Protein AF-A0A3A5VIS3-F1 (afdb_monomer_lite)

pLDDT: mean 93.19, std 6.48, range [50.0, 98.56]

Structure (mmCIF, N/CA/C/O backbone):
data_AF-A0A3A5VIS3-F1
#
_entry.id   AF-A0A3A5VIS3-F1
#
loop_
_atom_site.group_PDB
_atom_site.id
_atom_site.type_symbol
_atom_site.label_atom_id
_atom_site.label_alt_id
_atom_site.label_comp_id
_atom_site.label_asym_id
_atom_site.label_entity_id
_atom_site.label_seq_id
_atom_site.pdbx_PDB_ins_code
_atom_site.Cartn_x
_atom_site.Cartn_y
_atom_site.Cartn_z
_atom_site.occupancy
_atom_site.B_iso_or_equiv
_atom_site.auth_seq_id
_atom_site.auth_comp_id
_atom_site.auth_asym_id
_atom_site.auth_atom_id
_atom_site.pdbx_PDB_model_num
ATOM 1 N N . MET A 1 1 ? 2.466 10.489 -0.796 1.00 50.00 1 MET A N 1
ATOM 2 C CA . MET A 1 1 ? 3.709 11.039 -1.367 1.00 50.00 1 MET A CA 1
ATOM 3 C C . MET A 1 1 ? 3.305 11.904 -2.546 1.00 50.00 1 MET A C 1
ATOM 5 O O . MET A 1 1 ? 2.446 11.462 -3.302 1.00 50.00 1 MET A O 1
ATOM 9 N N . PHE A 1 2 ? 3.742 13.160 -2.630 1.00 53.09 2 PHE A N 1
ATOM 10 C CA . PHE A 1 2 ? 3.294 14.018 -3.732 1.00 53.09 2 PHE A CA 1
ATOM 11 C C . PHE A 1 2 ? 3.895 13.485 -5.039 1.00 53.09 2 PHE A C 1
ATOM 13 O O . PHE A 1 2 ? 5.036 13.040 -5.042 1.00 53.09 2 PHE A O 1
ATOM 20 N N . ALA A 1 3 ? 3.147 13.533 -6.146 1.00 63.81 3 ALA A N 1
ATOM 21 C CA . ALA A 1 3 ? 3.618 13.063 -7.457 1.00 63.81 3 ALA A CA 1
ATOM 22 C C . ALA A 1 3 ? 4.959 13.699 -7.890 1.00 63.81 3 ALA A C 1
ATOM 24 O O . ALA A 1 3 ? 5.705 13.096 -8.651 1.00 63.81 3 ALA A O 1
ATOM 25 N N . ILE A 1 4 ? 5.277 14.881 -7.347 1.00 69.44 4 ILE A N 1
ATOM 26 C CA . ILE A 1 4 ? 6.537 15.610 -7.548 1.00 69.44 4 ILE A CA 1
ATOM 27 C C . ILE A 1 4 ? 7.742 14.834 -6.993 1.00 69.44 4 ILE A C 1
ATOM 29 O O . ILE A 1 4 ? 8.782 14.793 -7.642 1.00 69.44 4 ILE A O 1
ATOM 33 N N . ASP A 1 5 ? 7.608 14.193 -5.827 1.00 85.75 5 ASP A N 1
ATOM 34 C CA . ASP A 1 5 ? 8.709 13.432 -5.222 1.00 85.75 5 ASP A CA 1
ATOM 35 C C . ASP A 1 5 ? 9.008 12.177 -6.060 1.00 85.75 5 ASP A C 1
ATOM 37 O O . ASP A 1 5 ? 10.162 11.872 -6.341 1.00 85.75 5 ASP A O 1
ATOM 41 N N . ALA A 1 6 ? 7.958 11.499 -6.541 1.00 88.88 6 ALA A N 1
ATOM 42 C CA . ALA A 1 6 ? 8.089 10.324 -7.403 1.00 88.88 6 ALA A CA 1
ATOM 43 C C . ALA A 1 6 ? 8.665 10.664 -8.790 1.00 88.88 6 ALA A C 1
ATOM 45 O O . ALA A 1 6 ? 9.453 9.895 -9.335 1.00 88.88 6 ALA A O 1
ATOM 46 N N . GLU A 1 7 ? 8.294 11.816 -9.359 1.00 92.62 7 GLU A N 1
ATOM 47 C CA . GLU A 1 7 ? 8.865 12.309 -10.617 1.00 92.62 7 GLU A CA 1
ATOM 48 C C . GLU A 1 7 ? 10.360 12.606 -10.467 1.00 92.62 7 GLU A C 1
ATOM 50 O O . GLU A 1 7 ? 11.157 12.141 -11.278 1.00 92.62 7 GLU A O 1
ATOM 55 N N . ALA A 1 8 ? 10.750 13.333 -9.416 1.00 93.81 8 ALA A N 1
ATOM 56 C CA . ALA A 1 8 ? 12.151 13.645 -9.152 1.00 93.81 8 ALA A CA 1
ATOM 57 C C . ALA A 1 8 ? 12.981 12.368 -8.957 1.00 93.81 8 ALA A C 1
ATOM 59 O O . ALA A 1 8 ? 14.024 12.206 -9.583 1.00 93.81 8 ALA A O 1
ATOM 60 N N . GLU A 1 9 ? 12.473 11.418 -8.168 1.00 93.69 9 GLU A N 1
ATOM 61 C CA . GLU A 1 9 ? 13.105 10.114 -7.972 1.00 93.69 9 GLU A CA 1
ATOM 62 C C . GLU A 1 9 ? 13.285 9.336 -9.283 1.00 93.69 9 GLU A C 1
ATOM 64 O O . GLU A 1 9 ? 14.312 8.673 -9.466 1.00 93.69 9 GLU A O 1
ATOM 69 N N . LEU A 1 10 ? 12.303 9.383 -10.186 1.00 94.31 10 LEU A N 1
ATOM 70 C CA . LEU A 1 10 ? 12.394 8.750 -11.500 1.00 94.31 10 LEU A CA 1
ATOM 71 C C . LEU A 1 10 ? 13.447 9.437 -12.379 1.00 94.31 10 LEU A C 1
ATOM 73 O O . LEU A 1 10 ? 14.268 8.747 -12.980 1.00 94.31 10 LEU A O 1
ATOM 77 N N . LEU A 1 11 ? 13.452 10.770 -12.430 1.00 94.06 11 LEU A N 1
ATOM 78 C CA . LEU A 1 11 ? 14.420 11.545 -13.211 1.00 94.06 11 LEU A CA 1
ATOM 79 C C . LEU A 1 11 ? 15.856 11.320 -12.723 1.00 94.06 11 LEU A C 1
ATOM 81 O O . LEU A 1 11 ? 16.736 11.057 -13.540 1.00 94.06 11 LEU A O 1
ATOM 85 N N . ASP A 1 12 ? 16.076 11.311 -11.407 1.00 95.38 12 ASP A N 1
ATOM 86 C CA . ASP A 1 12 ? 17.381 11.006 -10.813 1.00 95.38 12 ASP A CA 1
ATOM 87 C C . ASP A 1 12 ? 17.869 9.604 -11.216 1.00 95.38 12 ASP A C 1
ATOM 89 O O . ASP A 1 12 ? 19.049 9.397 -11.514 1.00 95.38 12 ASP A O 1
ATOM 93 N N . TRP A 1 13 ? 16.960 8.622 -11.257 1.00 95.25 13 TRP A N 1
ATOM 94 C CA . TRP A 1 13 ? 17.292 7.278 -11.726 1.00 95.25 13 TRP A CA 1
ATOM 95 C C . TRP A 1 13 ? 17.636 7.267 -13.221 1.00 95.25 13 TRP A C 1
ATOM 97 O O . TRP A 1 13 ? 18.603 6.609 -13.604 1.00 95.25 13 TRP A O 1
ATOM 107 N N . MET A 1 14 ? 16.895 8.003 -14.055 1.00 93.69 14 MET A N 1
ATOM 108 C CA . MET A 1 14 ? 17.154 8.101 -15.498 1.00 93.69 14 MET A CA 1
ATOM 109 C C . MET A 1 14 ? 18.511 8.753 -15.795 1.00 93.69 14 MET A C 1
ATOM 111 O O . MET A 1 14 ? 19.250 8.256 -16.643 1.00 93.69 14 MET A O 1
ATOM 115 N N . ASP A 1 15 ? 18.875 9.809 -15.066 1.00 94.12 15 ASP A N 1
ATOM 116 C CA . ASP A 1 15 ? 20.175 10.476 -15.200 1.00 94.12 15 ASP A CA 1
ATOM 117 C C . ASP A 1 15 ? 21.338 9.553 -14.798 1.00 94.12 15 ASP A C 1
ATOM 119 O O . ASP A 1 15 ? 22.404 9.568 -15.421 1.00 94.12 15 ASP A O 1
ATOM 123 N N . ALA A 1 16 ? 21.133 8.710 -13.781 1.00 94.56 16 ALA A N 1
ATOM 124 C CA . ALA A 1 16 ? 22.114 7.714 -13.349 1.00 94.56 16 ALA A CA 1
ATOM 125 C C . ALA A 1 16 ? 22.204 6.492 -14.285 1.00 94.56 16 ALA A C 1
ATOM 127 O O . ALA A 1 16 ? 23.225 5.801 -14.283 1.00 94.56 16 ALA A O 1
ATOM 128 N N . ASN A 1 17 ? 21.163 6.228 -15.082 1.00 92.62 17 ASN A N 1
ATOM 129 C CA . ASN A 1 17 ? 21.041 5.070 -15.972 1.00 92.62 17 ASN A CA 1
ATOM 130 C C . ASN A 1 17 ? 20.748 5.520 -17.415 1.00 92.62 17 ASN A C 1
ATOM 132 O O . ASN A 1 17 ? 19.667 5.242 -17.947 1.00 92.62 17 ASN A O 1
ATOM 136 N N . PRO A 1 18 ? 21.695 6.218 -18.070 1.00 89.62 18 PRO A N 1
ATOM 137 C CA . PRO A 1 18 ? 21.473 6.757 -19.401 1.00 89.62 18 PRO A CA 1
ATOM 138 C C . PRO A 1 18 ? 21.204 5.633 -20.405 1.00 89.62 18 PRO A C 1
ATOM 140 O O . PRO A 1 18 ? 21.942 4.652 -20.489 1.00 89.62 18 PRO A O 1
ATOM 143 N N . SER A 1 19 ? 20.162 5.819 -21.204 1.00 89.69 19 SER A N 1
ATOM 144 C CA . SER A 1 19 ? 19.765 4.924 -22.290 1.00 89.69 19 SER A CA 1
ATOM 145 C C . SER A 1 19 ? 19.569 5.719 -23.580 1.00 89.69 19 SER A C 1
ATOM 147 O O . SER A 1 19 ? 19.522 6.953 -23.575 1.00 89.69 19 SER A O 1
ATOM 149 N N . ASP A 1 20 ? 19.508 5.022 -24.713 1.00 88.81 20 ASP A N 1
ATOM 150 C CA . ASP A 1 20 ? 19.221 5.658 -25.995 1.00 88.81 20 ASP A CA 1
ATOM 151 C C . ASP A 1 20 ? 17.781 6.208 -25.989 1.00 88.81 20 ASP A C 1
ATOM 153 O O . ASP A 1 20 ? 16.817 5.469 -25.832 1.00 88.81 20 ASP A O 1
ATOM 157 N N . ALA A 1 21 ? 17.606 7.515 -26.186 1.00 85.56 21 ALA A N 1
ATOM 158 C CA . ALA A 1 21 ? 16.279 8.136 -26.192 1.00 85.56 21 ALA A CA 1
ATOM 159 C C . ALA A 1 21 ? 15.377 7.666 -27.356 1.00 85.56 21 ALA A C 1
ATOM 161 O O . ALA A 1 21 ? 14.199 8.019 -27.402 1.00 85.56 21 ALA A O 1
ATOM 162 N N . SER A 1 22 ? 15.924 6.919 -28.321 1.00 90.88 22 SER A N 1
ATOM 163 C CA . SER A 1 22 ? 15.177 6.356 -29.446 1.00 90.88 22 SER A CA 1
ATOM 164 C C . SER A 1 22 ? 14.565 4.979 -29.173 1.00 90.88 22 SER A C 1
ATOM 166 O O . SER A 1 22 ? 13.691 4.566 -29.941 1.00 90.88 22 SER A O 1
ATOM 168 N N . ILE A 1 23 ? 14.972 4.284 -28.101 1.00 93.19 23 ILE A N 1
ATOM 169 C CA . ILE A 1 23 ? 14.408 2.973 -27.751 1.00 93.19 23 ILE A CA 1
ATOM 170 C C . ILE A 1 23 ? 13.174 3.109 -26.840 1.00 93.19 23 ILE A C 1
ATOM 172 O O . ILE A 1 23 ? 13.054 4.081 -26.088 1.00 93.19 23 ILE A O 1
ATOM 176 N N . PRO A 1 24 ? 12.223 2.157 -26.885 1.00 94.00 24 PRO A N 1
ATOM 177 C CA . PRO A 1 24 ? 11.087 2.137 -25.970 1.00 94.00 24 PRO A CA 1
ATOM 178 C C . PRO A 1 24 ? 11.519 2.072 -24.498 1.00 94.00 24 PRO A C 1
ATOM 180 O O . PRO A 1 24 ? 12.475 1.382 -24.155 1.00 94.00 24 PRO A O 1
ATOM 183 N N . ALA A 1 25 ? 10.748 2.707 -23.607 1.00 91.81 25 ALA A N 1
ATOM 184 C CA . ALA A 1 25 ? 11.043 2.733 -22.170 1.00 91.81 25 ALA A CA 1
ATOM 185 C C . ALA A 1 25 ? 11.202 1.331 -21.553 1.00 91.81 25 ALA A C 1
ATOM 187 O O . ALA A 1 25 ? 12.075 1.128 -20.716 1.00 91.81 25 ALA A O 1
ATOM 188 N N . LEU A 1 26 ? 10.396 0.354 -21.991 1.00 94.12 26 LEU A N 1
ATOM 189 C CA . LEU A 1 26 ? 10.539 -1.030 -21.536 1.00 94.12 26 LEU A CA 1
ATOM 190 C C . LEU A 1 26 ? 11.905 -1.607 -21.927 1.00 94.12 26 LEU A C 1
ATOM 192 O O . LEU A 1 26 ? 12.584 -2.159 -21.075 1.00 94.12 26 LEU A O 1
ATOM 196 N N . GLU A 1 27 ? 12.342 -1.422 -23.172 1.00 94.88 27 GLU A N 1
ATOM 197 C CA . GLU A 1 27 ? 13.644 -1.910 -23.643 1.00 94.88 27 GLU A CA 1
ATOM 198 C C . GLU A 1 27 ? 14.799 -1.248 -22.874 1.00 94.88 27 GLU A C 1
ATOM 200 O O . GLU A 1 27 ? 15.738 -1.924 -22.453 1.00 94.88 27 GLU A O 1
ATOM 205 N N . ALA A 1 28 ? 14.690 0.057 -22.600 1.00 94.12 28 ALA A N 1
ATOM 206 C CA . ALA A 1 28 ? 15.656 0.773 -21.771 1.00 94.12 28 ALA A CA 1
ATOM 207 C C . ALA A 1 28 ? 15.760 0.166 -20.361 1.00 94.12 28 ALA A C 1
ATOM 209 O O . ALA A 1 28 ? 16.867 -0.105 -19.895 1.00 94.12 28 ALA A O 1
ATOM 210 N N . LEU A 1 29 ? 14.622 -0.121 -19.717 1.00 96.00 29 LEU A N 1
ATOM 211 C CA . LEU A 1 29 ? 14.574 -0.782 -18.409 1.00 96.00 29 LEU A CA 1
ATOM 212 C C . LEU A 1 29 ? 15.180 -2.191 -18.458 1.00 96.00 29 LEU A C 1
ATOM 214 O O . LEU A 1 29 ? 15.981 -2.530 -17.595 1.00 96.00 29 LEU A O 1
ATOM 218 N N . GLN A 1 30 ? 14.858 -2.993 -19.475 1.00 95.25 30 GLN A N 1
ATOM 219 C CA . GLN A 1 30 ? 15.384 -4.357 -19.638 1.00 95.25 30 GLN A CA 1
ATOM 220 C C . GLN A 1 30 ? 16.901 -4.394 -19.854 1.00 95.25 30 GLN A C 1
ATOM 222 O O . GLN A 1 30 ? 17.567 -5.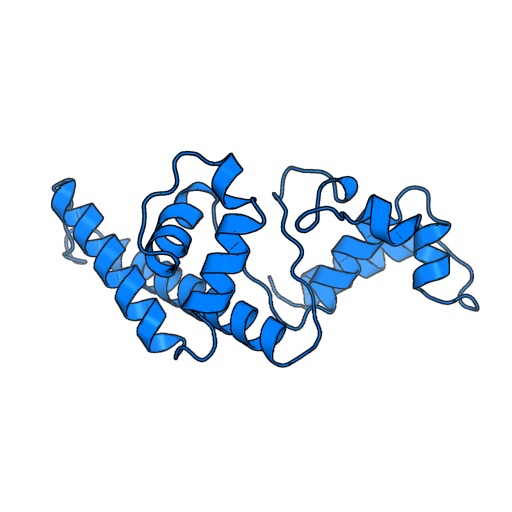343 -19.443 1.00 95.25 30 GLN A O 1
ATOM 227 N N . SER A 1 31 ? 17.447 -3.369 -20.510 1.00 92.31 31 SER A N 1
ATOM 228 C CA . SER A 1 31 ? 18.883 -3.242 -20.773 1.00 92.31 31 SER A CA 1
ATOM 229 C C . SER A 1 31 ? 19.691 -2.672 -19.600 1.00 92.31 31 SER A C 1
ATOM 231 O O . SER A 1 31 ? 20.920 -2.712 -19.637 1.00 92.31 31 SER A O 1
ATOM 233 N N . SER A 1 32 ? 19.021 -2.133 -18.576 1.00 92.88 32 SER A N 1
ATOM 234 C CA . SER A 1 32 ? 19.663 -1.543 -17.400 1.00 92.88 32 SER A CA 1
ATOM 235 C C . SER A 1 32 ? 19.980 -2.606 -16.347 1.00 92.88 32 SER A C 1
ATOM 237 O O . SER A 1 32 ? 19.122 -3.410 -15.985 1.00 92.88 32 SER A O 1
ATOM 239 N N . ASP A 1 33 ? 21.183 -2.541 -15.770 1.00 90.62 33 ASP A N 1
ATOM 240 C CA . ASP A 1 33 ? 21.594 -3.394 -14.644 1.00 90.62 33 ASP A CA 1
ATOM 241 C C . ASP A 1 33 ? 20.703 -3.220 -13.394 1.00 90.62 33 ASP A C 1
ATOM 243 O O . ASP A 1 33 ? 20.678 -4.098 -12.532 1.00 90.62 33 ASP A O 1
ATOM 247 N N . ASN A 1 34 ? 19.978 -2.099 -13.284 1.00 93.25 34 ASN A N 1
ATOM 248 C CA . ASN A 1 34 ? 19.062 -1.789 -12.182 1.00 93.25 34 ASN A CA 1
ATOM 249 C C . ASN A 1 34 ? 17.656 -1.423 -12.698 1.00 93.25 34 ASN A C 1
ATOM 251 O O . ASN A 1 34 ? 16.999 -0.509 -12.184 1.00 93.25 34 ASN A O 1
ATOM 255 N N . GLY A 1 35 ? 17.216 -2.109 -13.756 1.00 96.38 35 GLY A N 1
ATOM 256 C CA . GLY A 1 35 ? 15.928 -1.887 -14.410 1.00 96.38 35 GLY A CA 1
ATOM 257 C C . GLY A 1 35 ? 14.725 -2.054 -13.484 1.00 96.38 35 GLY A C 1
ATOM 258 O O . GLY A 1 35 ? 13.759 -1.302 -13.601 1.00 96.38 35 GLY A O 1
ATOM 259 N N . GLU A 1 36 ? 14.780 -2.985 -12.527 1.00 97.25 36 GLU A N 1
ATOM 260 C CA . GLU A 1 36 ? 13.698 -3.208 -11.562 1.00 97.25 36 GLU A CA 1
ATOM 261 C C . GLU A 1 36 ? 13.405 -1.951 -10.727 1.00 97.25 36 GLU A C 1
ATOM 263 O O . GLU A 1 36 ? 12.243 -1.617 -10.497 1.00 97.25 36 GLU A O 1
ATOM 268 N N . GLU A 1 37 ? 14.444 -1.225 -10.310 1.00 97.00 37 GLU A N 1
ATOM 269 C CA . GLU A 1 37 ? 14.308 0.024 -9.554 1.00 97.00 37 GLU A CA 1
ATOM 270 C C . GLU A 1 37 ? 13.699 1.138 -10.414 1.00 97.00 37 GLU A C 1
ATOM 272 O O . GLU A 1 37 ? 12.821 1.871 -9.956 1.00 97.00 37 GLU A O 1
ATOM 277 N N . GLY A 1 38 ? 14.116 1.234 -11.680 1.00 96.50 38 GLY A N 1
ATOM 278 C CA . GLY A 1 38 ? 13.529 2.174 -12.635 1.00 96.50 38 GLY A CA 1
ATOM 279 C C . GLY A 1 38 ? 12.049 1.891 -12.873 1.00 96.50 38 GLY A C 1
ATOM 280 O O . GLY A 1 38 ? 11.230 2.810 -12.869 1.00 96.50 38 GLY A O 1
ATOM 281 N N . LEU A 1 39 ? 11.685 0.612 -12.999 1.00 96.62 39 LEU A N 1
ATOM 282 C CA . LEU A 1 39 ? 10.300 0.190 -13.164 1.00 96.62 39 LEU A CA 1
ATOM 283 C C . LEU A 1 39 ? 9.468 0.517 -11.919 1.00 96.62 39 LEU A C 1
ATOM 285 O O . LEU A 1 39 ? 8.365 1.044 -12.052 1.00 96.62 39 LEU A O 1
ATOM 289 N N . LEU A 1 40 ? 9.994 0.271 -10.715 1.00 96.00 40 LEU A N 1
ATOM 290 C CA . LEU A 1 40 ? 9.306 0.614 -9.470 1.00 96.00 40 LEU A CA 1
ATOM 291 C C . LEU A 1 40 ? 9.069 2.127 -9.344 1.00 96.00 40 LEU A C 1
ATOM 293 O O . LEU A 1 40 ? 7.971 2.547 -8.976 1.00 96.00 40 LEU A O 1
ATOM 297 N N . ARG A 1 41 ? 10.061 2.958 -9.687 1.00 95.44 41 ARG A N 1
ATOM 298 C CA . ARG A 1 41 ? 9.922 4.428 -9.701 1.00 95.44 41 ARG A CA 1
ATOM 299 C C . ARG A 1 41 ? 8.887 4.886 -10.720 1.00 95.44 41 ARG A C 1
ATOM 301 O O . ARG A 1 41 ? 8.023 5.699 -10.396 1.00 95.44 41 ARG A O 1
ATOM 308 N N . LEU A 1 42 ? 8.914 4.303 -11.919 1.00 94.69 42 LEU A N 1
ATOM 309 C CA . LEU A 1 42 ? 7.924 4.572 -12.957 1.00 94.69 42 LEU A CA 1
ATOM 310 C C . LEU A 1 42 ? 6.509 4.206 -12.490 1.00 94.69 42 LEU A C 1
ATOM 312 O O . LEU A 1 42 ? 5.586 4.992 -12.683 1.00 94.69 42 LEU A O 1
ATOM 316 N N . MET A 1 43 ? 6.337 3.059 -11.826 1.00 93.12 43 MET A N 1
ATOM 317 C CA . MET A 1 43 ? 5.061 2.653 -11.231 1.00 93.12 43 MET A CA 1
ATOM 318 C C . MET A 1 43 ? 4.604 3.631 -10.145 1.00 93.12 43 MET A C 1
ATOM 320 O O . MET A 1 43 ? 3.444 4.027 -10.142 1.00 93.12 43 MET A O 1
ATOM 324 N N . ARG A 1 44 ? 5.497 4.076 -9.252 1.00 92.38 44 ARG A N 1
ATOM 325 C CA . ARG A 1 44 ? 5.166 5.077 -8.220 1.00 92.38 44 ARG A CA 1
ATOM 326 C C . ARG A 1 44 ? 4.709 6.408 -8.815 1.00 92.38 44 ARG A C 1
ATOM 328 O O . ARG A 1 44 ? 3.834 7.053 -8.245 1.00 92.38 44 ARG A O 1
ATOM 335 N N . TRP A 1 45 ? 5.290 6.814 -9.941 1.00 93.44 45 TRP A N 1
ATOM 336 C CA . TRP A 1 45 ? 4.920 8.048 -10.631 1.00 93.44 45 TRP A CA 1
ATOM 337 C C . TRP A 1 45 ? 3.618 7.916 -11.437 1.00 93.44 45 TRP A C 1
ATOM 339 O O . TRP A 1 45 ? 2.778 8.813 -11.398 1.00 93.44 45 TRP A O 1
ATOM 349 N N . ALA A 1 46 ? 3.438 6.803 -12.154 1.00 91.62 46 ALA A N 1
ATOM 350 C CA . ALA A 1 46 ? 2.366 6.641 -13.137 1.00 91.62 46 ALA A CA 1
ATOM 351 C C . ALA A 1 46 ? 1.147 5.846 -12.640 1.00 91.62 46 ALA A C 1
ATOM 353 O O . ALA A 1 46 ? 0.122 5.835 -13.327 1.00 91.62 46 ALA A O 1
ATOM 354 N N . SER A 1 47 ? 1.232 5.154 -11.497 1.00 91.62 47 SER A N 1
ATOM 355 C CA . SER A 1 47 ? 0.138 4.294 -11.037 1.00 91.62 47 SER A CA 1
ATOM 356 C C . SER A 1 47 ? -1.118 5.115 -10.731 1.00 91.62 47 SER A C 1
ATOM 358 O O . SER A 1 47 ? -1.060 6.086 -9.971 1.00 91.62 47 SER A O 1
ATOM 360 N N . PRO A 1 48 ? -2.287 4.707 -11.248 1.00 91.25 48 PRO A N 1
ATOM 361 C CA . PRO A 1 48 ? -3.541 5.394 -10.976 1.00 91.25 48 PRO A CA 1
ATOM 362 C C . PRO A 1 48 ? -4.114 5.122 -9.579 1.00 91.25 48 PRO A C 1
ATOM 364 O O . PRO A 1 48 ? -5.135 5.709 -9.222 1.00 91.25 48 PRO A O 1
ATOM 367 N N . GLY A 1 49 ? -3.504 4.213 -8.816 1.00 92.00 49 GLY A N 1
ATOM 368 C CA . GLY A 1 49 ? -3.861 3.903 -7.437 1.00 92.00 49 GLY A CA 1
ATOM 369 C C . GLY A 1 49 ? -2.610 3.606 -6.616 1.00 92.00 49 GLY A C 1
ATOM 370 O O . GLY A 1 49 ? -1.705 2.911 -7.078 1.00 92.00 49 GLY A O 1
ATOM 371 N N . HIS A 1 50 ? -2.558 4.137 -5.397 1.00 92.94 50 HIS A N 1
ATOM 372 C CA . HIS A 1 50 ? -1.466 3.902 -4.457 1.00 92.94 50 HIS A CA 1
ATOM 373 C C . HIS A 1 50 ? -2.028 3.725 -3.056 1.00 92.94 50 HIS A C 1
ATOM 375 O O . HIS A 1 50 ? -2.839 4.528 -2.577 1.00 92.94 50 HIS A O 1
ATOM 381 N N . TRP A 1 51 ? -1.561 2.685 -2.380 1.00 95.81 51 TRP A N 1
ATOM 382 C CA . TRP A 1 51 ? -1.872 2.459 -0.984 1.00 95.81 51 TRP A CA 1
ATOM 383 C C . TRP A 1 51 ? -0.619 2.063 -0.221 1.00 95.81 51 TRP A C 1
ATOM 385 O O . TRP A 1 51 ? 0.105 1.150 -0.605 1.00 95.81 51 TRP A O 1
ATOM 395 N N . GLU A 1 52 ? -0.385 2.767 0.878 1.00 94.00 52 GLU A N 1
ATOM 396 C CA . GLU A 1 52 ? 0.799 2.604 1.701 1.00 94.00 52 GLU A CA 1
ATOM 397 C C . GLU A 1 52 ? 0.444 2.905 3.149 1.00 94.00 52 GLU A C 1
ATOM 399 O O . GLU A 1 52 ? -0.183 3.921 3.469 1.00 94.00 52 GLU A O 1
ATOM 404 N N . VAL A 1 53 ? 0.844 1.998 4.032 1.00 95.81 53 VAL A N 1
ATOM 405 C CA . VAL A 1 53 ? 0.644 2.114 5.469 1.00 95.81 53 VAL A CA 1
ATOM 406 C C . VAL A 1 53 ? 1.807 1.464 6.200 1.00 95.81 53 VAL A C 1
ATOM 408 O O . VAL A 1 53 ? 2.482 0.579 5.681 1.00 95.81 53 VAL A O 1
ATOM 411 N N . TRP A 1 54 ? 1.983 1.853 7.461 1.00 94.38 54 TRP A N 1
ATOM 412 C CA . TRP A 1 54 ? 2.814 1.092 8.386 1.00 94.38 54 TRP A CA 1
ATOM 413 C C . TRP A 1 54 ? 2.351 -0.362 8.437 1.00 94.38 54 TRP A C 1
ATOM 415 O O . TRP A 1 54 ? 1.169 -0.621 8.655 1.00 94.38 54 TRP A O 1
ATOM 425 N N . GLU A 1 55 ? 3.291 -1.294 8.318 1.00 92.62 55 GLU A N 1
ATOM 426 C CA . GLU A 1 55 ? 3.010 -2.729 8.208 1.00 92.62 55 GLU A CA 1
ATOM 427 C C . GLU A 1 55 ? 2.136 -3.259 9.358 1.00 92.62 55 GLU A C 1
ATOM 429 O O . GLU A 1 55 ? 1.143 -3.937 9.127 1.00 92.62 55 GLU A O 1
ATOM 434 N N . GLY A 1 56 ? 2.401 -2.845 10.602 1.00 93.56 56 GLY A N 1
ATOM 435 C CA . GLY A 1 56 ? 1.559 -3.223 11.745 1.00 93.56 56 GLY A CA 1
ATOM 436 C C . GLY A 1 56 ? 0.122 -2.682 11.677 1.00 93.56 56 GLY A C 1
ATOM 437 O O . GLY A 1 56 ? -0.783 -3.264 12.265 1.00 93.56 56 GLY A O 1
ATOM 438 N N . ARG A 1 57 ? -0.120 -1.587 10.944 1.00 95.62 57 ARG A N 1
ATOM 439 C CA . ARG A 1 57 ? -1.477 -1.074 10.700 1.00 95.62 57 ARG A CA 1
ATOM 440 C C . ARG A 1 57 ? -2.176 -1.819 9.567 1.00 95.62 57 ARG A C 1
ATOM 442 O O . ARG A 1 57 ? -3.398 -1.767 9.526 1.00 95.62 57 ARG A O 1
ATOM 449 N N . ALA A 1 58 ? -1.446 -2.505 8.684 1.00 97.00 58 ALA A N 1
ATOM 450 C CA . ALA A 1 58 ? -2.036 -3.260 7.581 1.00 97.00 58 ALA A CA 1
ATOM 451 C C . ALA A 1 58 ? -3.058 -4.290 8.081 1.00 97.00 58 ALA A C 1
ATOM 453 O O . ALA A 1 58 ? -4.130 -4.378 7.494 1.00 97.00 58 ALA A O 1
ATOM 454 N N . PHE A 1 59 ? -2.791 -4.957 9.212 1.00 97.38 59 PHE A N 1
ATOM 455 C CA . PHE A 1 59 ? -3.737 -5.867 9.874 1.00 97.38 59 PHE A CA 1
ATOM 456 C C . PHE A 1 59 ? -5.118 -5.236 10.070 1.00 97.38 59 PHE A C 1
ATOM 458 O O . PHE A 1 59 ? -6.112 -5.791 9.625 1.00 97.38 59 PHE A O 1
ATOM 465 N N . LEU A 1 60 ? -5.185 -4.032 10.649 1.00 97.94 60 LEU A N 1
ATOM 466 C CA . LEU A 1 60 ? -6.455 -3.348 10.908 1.00 97.94 60 LEU A CA 1
ATOM 467 C C . LEU A 1 60 ? -7.296 -3.178 9.635 1.00 97.94 60 LEU A C 1
ATOM 469 O O . LEU A 1 60 ? -8.514 -3.307 9.689 1.00 97.94 60 LEU A O 1
ATOM 473 N N . TYR A 1 61 ? -6.656 -2.865 8.508 1.00 98.38 61 TYR A N 1
ATOM 474 C CA . TYR A 1 61 ? -7.363 -2.676 7.247 1.00 98.38 61 TYR A CA 1
ATOM 475 C C . TYR A 1 61 ? -7.675 -4.025 6.604 1.00 98.38 61 TYR A C 1
ATOM 477 O O . TYR A 1 61 ? -8.829 -4.328 6.344 1.00 98.38 61 TYR A O 1
ATOM 485 N N . LEU A 1 62 ? -6.670 -4.864 6.362 1.00 98.06 62 LEU A N 1
ATOM 486 C CA . LEU A 1 62 ? -6.871 -6.081 5.582 1.00 98.06 62 LEU A CA 1
ATOM 487 C C . LEU A 1 62 ? -7.790 -7.072 6.303 1.00 98.06 62 LEU A C 1
ATOM 489 O O . LEU A 1 62 ? -8.676 -7.610 5.650 1.00 98.06 62 LEU A O 1
ATOM 493 N N . GLU A 1 63 ? -7.681 -7.229 7.629 1.00 98.00 63 GLU A N 1
ATOM 494 C CA . GLU A 1 63 ? -8.596 -8.068 8.424 1.00 98.00 63 GLU A CA 1
ATOM 495 C C . GLU A 1 63 ? -10.041 -7.558 8.365 1.00 98.00 63 GLU A C 1
ATOM 497 O O . GLU A 1 63 ? -10.978 -8.351 8.259 1.00 98.00 63 GLU A O 1
ATOM 502 N N . GLU A 1 64 ? -10.241 -6.235 8.381 1.00 98.12 64 GLU A N 1
ATOM 503 C CA . GLU A 1 64 ? -11.568 -5.633 8.218 1.00 98.12 64 GLU A CA 1
ATOM 504 C C . GLU A 1 64 ? -12.120 -5.860 6.801 1.00 98.12 64 GLU A C 1
ATOM 506 O O . GLU A 1 64 ? -13.316 -6.101 6.637 1.00 98.12 64 GLU A O 1
ATOM 511 N N . ALA A 1 65 ? -11.287 -5.856 5.761 1.00 98.06 65 ALA A N 1
ATOM 512 C CA . ALA A 1 65 ? -11.732 -6.192 4.408 1.00 98.06 65 ALA A CA 1
ATOM 513 C C . ALA A 1 65 ? -12.162 -7.664 4.295 1.00 98.06 65 ALA A C 1
ATOM 515 O O . ALA A 1 65 ? -13.271 -7.959 3.840 1.00 98.06 65 ALA A O 1
ATOM 516 N N . ILE A 1 66 ? -11.301 -8.587 4.729 1.00 97.81 66 ILE A N 1
ATOM 517 C CA . ILE A 1 66 ? -11.493 -10.033 4.529 1.00 97.81 66 ILE A CA 1
ATOM 518 C C . ILE A 1 66 ? -12.367 -10.689 5.606 1.00 97.81 66 ILE A C 1
ATOM 520 O O . ILE A 1 66 ? -12.803 -11.826 5.428 1.00 97.81 66 ILE A O 1
ATOM 524 N N . GLN A 1 67 ? -12.671 -9.966 6.689 1.00 96.75 67 GLN A N 1
ATOM 525 C CA . GLN A 1 67 ? -13.499 -10.413 7.816 1.00 96.75 67 GLN A CA 1
ATOM 526 C C . GLN A 1 67 ? -12.959 -11.682 8.495 1.00 96.75 67 GLN A C 1
ATOM 528 O O . GLN A 1 67 ? -13.716 -12.568 8.896 1.00 96.75 67 GLN A O 1
ATOM 533 N N . ARG A 1 68 ? -11.634 -11.761 8.623 1.00 95.88 68 ARG A N 1
ATOM 534 C CA . ARG A 1 68 ? -10.913 -12.770 9.407 1.00 95.88 68 ARG A CA 1
ATOM 535 C C . ARG A 1 68 ? -9.584 -12.199 9.885 1.00 95.88 68 ARG A C 1
ATOM 537 O O . ARG A 1 68 ? -9.082 -11.240 9.304 1.00 95.88 68 ARG A O 1
ATOM 544 N N . GLU A 1 69 ? -9.022 -12.818 10.911 1.00 95.44 69 GLU A N 1
ATOM 545 C CA . GLU A 1 69 ? -7.664 -12.522 11.361 1.00 95.44 69 GLU A CA 1
ATOM 546 C C . GLU A 1 69 ? -6.639 -13.036 10.343 1.00 95.44 69 GLU A C 1
ATOM 548 O O . GLU A 1 69 ? -6.869 -14.033 9.642 1.00 95.44 69 GLU A O 1
ATOM 553 N N . VAL A 1 70 ? -5.524 -12.318 10.252 1.00 95.50 70 VAL A N 1
ATOM 554 C CA . VAL A 1 70 ? -4.340 -12.715 9.488 1.00 95.50 70 VAL A CA 1
ATOM 555 C C . VAL A 1 70 ? -3.341 -13.318 10.476 1.00 95.50 70 VAL A C 1
ATOM 557 O O . VAL A 1 70 ? -3.049 -12.715 11.506 1.00 95.50 70 VAL A O 1
ATOM 560 N N . GLU A 1 71 ? -2.832 -14.514 10.184 1.00 91.69 71 GLU A N 1
ATOM 561 C CA . GLU A 1 71 ? -1.995 -15.300 11.096 1.00 91.69 71 GLU A CA 1
ATOM 562 C C . GLU A 1 71 ? -0.668 -14.599 11.394 1.00 91.69 71 GLU A C 1
ATOM 564 O O . GLU A 1 71 ? -0.243 -14.512 12.549 1.00 91.69 71 GLU A O 1
ATOM 569 N N . ASP A 1 72 ? -0.010 -14.092 10.349 1.00 93.94 72 ASP A N 1
ATOM 570 C CA . ASP A 1 72 ? 1.255 -13.386 10.478 1.00 93.94 72 ASP A CA 1
ATOM 571 C C . ASP A 1 72 ? 1.520 -12.381 9.348 1.00 93.94 72 ASP A C 1
ATOM 573 O O . ASP A 1 72 ? 0.773 -12.222 8.384 1.00 93.94 72 ASP A O 1
ATOM 577 N N . ILE A 1 73 ? 2.628 -11.661 9.493 1.00 92.56 73 ILE A N 1
ATOM 578 C CA . ILE A 1 73 ? 3.017 -10.554 8.622 1.00 92.56 73 ILE A CA 1
ATOM 579 C C . ILE A 1 73 ? 3.278 -10.959 7.166 1.00 92.56 73 ILE A C 1
ATOM 581 O O . ILE A 1 73 ? 3.109 -10.134 6.275 1.00 92.56 73 ILE A O 1
ATOM 585 N N . HIS A 1 74 ? 3.695 -12.197 6.902 1.00 92.38 74 HIS A N 1
ATOM 586 C CA . HIS A 1 74 ? 3.949 -12.692 5.549 1.00 92.38 74 HIS A CA 1
ATOM 587 C C . HIS A 1 74 ? 2.640 -12.945 4.816 1.00 92.38 74 HIS A C 1
ATOM 589 O O . HIS A 1 74 ? 2.560 -12.712 3.610 1.00 92.38 74 HIS A O 1
ATOM 595 N N . GLU A 1 75 ? 1.608 -13.376 5.543 1.00 94.44 75 GLU A N 1
ATOM 596 C CA . GLU A 1 75 ? 0.295 -13.627 4.967 1.00 94.44 75 GLU A CA 1
ATOM 597 C C . GLU A 1 75 ? -0.299 -12.347 4.346 1.00 94.44 75 GLU A C 1
ATOM 599 O O . GLU A 1 75 ? -0.901 -12.419 3.272 1.00 94.44 75 GLU A O 1
ATOM 604 N N . LEU A 1 76 ? -0.014 -11.168 4.923 1.00 94.38 76 LEU A N 1
ATOM 605 C CA . LEU A 1 76 ? -0.408 -9.855 4.382 1.00 94.38 76 LEU A CA 1
ATOM 606 C C . LEU A 1 76 ? 0.067 -9.598 2.943 1.00 94.38 76 LEU A C 1
ATOM 608 O O . LEU A 1 76 ? -0.482 -8.722 2.282 1.00 94.38 76 LEU A O 1
ATOM 612 N N . TYR A 1 77 ? 1.081 -10.317 2.459 1.00 93.00 77 TYR A N 1
ATOM 613 C CA . TYR A 1 77 ? 1.647 -10.154 1.115 1.00 93.00 77 TYR A CA 1
ATOM 614 C C . TYR A 1 77 ? 1.317 -11.325 0.183 1.00 93.00 77 TYR A C 1
ATOM 616 O O . TYR A 1 77 ? 1.868 -11.423 -0.912 1.00 93.00 77 TYR A O 1
ATOM 624 N N . THR A 1 78 ? 0.432 -12.231 0.602 1.00 92.75 78 THR A N 1
ATOM 625 C CA . THR A 1 78 ? 0.022 -13.370 -0.223 1.00 92.75 78 THR A CA 1
ATOM 626 C C . THR A 1 78 ? -1.035 -12.972 -1.244 1.00 92.75 78 THR A C 1
ATOM 628 O O . THR A 1 78 ? -1.909 -12.145 -0.981 1.00 92.75 78 THR A O 1
ATOM 631 N N . GLU A 1 79 ? -0.994 -13.624 -2.404 1.00 92.06 79 GLU A N 1
ATOM 632 C CA . GLU A 1 79 ? -2.009 -13.461 -3.449 1.00 92.06 79 GLU A CA 1
ATOM 633 C C . GLU A 1 79 ? -3.418 -13.747 -2.922 1.00 92.06 79 GLU A C 1
ATOM 635 O O . GLU A 1 79 ? -4.342 -13.002 -3.221 1.00 92.06 79 GLU A O 1
ATOM 640 N N . THR A 1 80 ? -3.574 -14.770 -2.075 1.00 93.50 80 THR A N 1
ATOM 641 C CA . THR A 1 80 ? -4.867 -15.153 -1.496 1.00 93.50 80 THR A CA 1
ATOM 642 C C . THR A 1 80 ? -5.503 -14.021 -0.692 1.00 93.50 80 THR A C 1
ATOM 644 O O . THR A 1 80 ? -6.674 -13.718 -0.904 1.00 93.50 80 THR A O 1
ATOM 647 N N . VAL A 1 81 ? -4.746 -13.364 0.200 1.00 95.69 81 VAL A N 1
ATOM 648 C CA . VAL A 1 81 ? -5.271 -12.230 0.983 1.00 95.69 81 VAL A CA 1
ATOM 649 C C . VAL A 1 81 ? -5.732 -11.113 0.060 1.00 95.69 81 VAL A C 1
ATOM 651 O O . VAL A 1 81 ? -6.825 -10.581 0.232 1.00 95.69 81 VAL A O 1
ATOM 654 N N . TRP A 1 82 ? -4.927 -10.764 -0.937 1.00 95.31 82 TRP A N 1
ATOM 655 C CA . TRP A 1 82 ? -5.256 -9.647 -1.811 1.00 95.31 82 TRP A CA 1
ATOM 656 C C . TRP A 1 82 ? -6.369 -9.965 -2.807 1.00 95.31 82 TRP A C 1
ATOM 658 O O . TRP A 1 82 ? -7.173 -9.080 -3.087 1.00 95.31 82 TRP A O 1
ATOM 668 N N . ALA A 1 83 ? -6.499 -11.212 -3.259 1.00 93.75 83 ALA A N 1
ATOM 669 C CA . ALA A 1 83 ? -7.653 -11.664 -4.029 1.00 93.75 83 ALA A CA 1
ATOM 670 C C . ALA A 1 83 ? -8.952 -11.521 -3.215 1.00 93.75 83 ALA A C 1
ATOM 672 O O . ALA A 1 83 ? -9.944 -10.989 -3.718 1.00 93.75 83 ALA A O 1
ATOM 673 N N . ASP A 1 84 ? -8.937 -11.908 -1.933 1.00 96.19 84 ASP A N 1
ATOM 674 C CA . ASP A 1 84 ? -10.079 -11.708 -1.035 1.00 96.19 84 ASP A CA 1
ATOM 675 C C . ASP A 1 84 ? -10.381 -10.213 -0.837 1.00 96.19 84 ASP A C 1
ATOM 677 O O . ASP A 1 84 ? -11.539 -9.800 -0.928 1.00 96.19 84 ASP A O 1
ATOM 681 N N . VAL A 1 85 ? -9.359 -9.378 -0.619 1.00 96.94 85 VAL A N 1
ATOM 682 C CA . VAL A 1 85 ? -9.508 -7.915 -0.496 1.00 96.94 85 VAL A CA 1
ATOM 683 C C . VAL A 1 85 ? -10.151 -7.322 -1.750 1.00 96.94 85 VAL A C 1
ATOM 685 O O . VAL A 1 85 ? -11.086 -6.529 -1.627 1.00 96.94 85 VAL A O 1
ATOM 688 N N . GLN A 1 86 ? -9.703 -7.719 -2.947 1.00 94.38 86 GLN A N 1
ATOM 689 C CA . GLN A 1 86 ? -10.283 -7.249 -4.210 1.00 94.38 86 GLN A CA 1
ATOM 690 C C . GLN A 1 86 ? -11.770 -7.556 -4.274 1.00 94.38 86 GLN A C 1
ATOM 692 O O . GLN A 1 86 ? -12.569 -6.648 -4.477 1.00 94.38 86 GLN A O 1
ATOM 697 N N . VAL A 1 87 ? -12.142 -8.815 -4.040 1.00 95.12 87 VAL A N 1
ATOM 698 C CA . VAL A 1 87 ? -13.539 -9.260 -4.096 1.00 95.12 87 VAL A CA 1
ATOM 699 C C . VAL A 1 87 ? -14.397 -8.540 -3.055 1.00 95.12 87 VAL A C 1
ATOM 701 O O . VAL A 1 87 ? -15.539 -8.181 -3.336 1.00 95.12 87 VAL A O 1
ATOM 704 N N . ARG A 1 88 ? -13.872 -8.321 -1.846 1.00 96.81 88 ARG A N 1
ATOM 705 C CA . ARG A 1 88 ? -14.630 -7.738 -0.728 1.00 96.81 88 ARG A CA 1
ATOM 706 C C . ARG A 1 88 ? -14.816 -6.230 -0.832 1.00 96.81 88 ARG A C 1
ATOM 708 O O . ARG A 1 88 ? -15.824 -5.728 -0.338 1.00 96.81 88 ARG A O 1
ATOM 715 N N . LEU A 1 89 ? -13.857 -5.521 -1.423 1.00 97.06 89 LEU A N 1
ATOM 716 C CA . LEU A 1 89 ? -13.887 -4.059 -1.530 1.00 97.06 89 LEU A CA 1
ATOM 717 C C . LEU A 1 89 ? -14.344 -3.560 -2.905 1.00 97.06 89 LEU A C 1
ATOM 719 O O . LEU A 1 89 ? -14.604 -2.367 -3.053 1.00 97.06 89 LEU A O 1
ATOM 723 N N . GLN A 1 90 ? -14.473 -4.441 -3.900 1.00 94.44 90 GLN A N 1
ATOM 724 C CA . GLN A 1 90 ? -14.931 -4.070 -5.237 1.00 94.44 90 GLN A CA 1
ATOM 725 C C . GLN A 1 90 ? -16.296 -3.371 -5.198 1.00 94.44 90 GLN A C 1
ATOM 727 O O . GLN A 1 90 ? -17.296 -3.932 -4.750 1.00 94.44 90 GLN A O 1
ATOM 732 N N . GLY A 1 91 ? -16.339 -2.144 -5.719 1.00 93.75 91 GLY A N 1
ATOM 733 C CA . GLY A 1 91 ? -17.555 -1.334 -5.800 1.00 93.75 91 GLY A CA 1
ATOM 734 C C . GLY A 1 91 ? -18.039 -0.782 -4.456 1.00 93.75 91 GLY A C 1
ATOM 735 O O . GLY A 1 91 ? -19.092 -0.148 -4.416 1.00 93.75 91 GLY A O 1
ATOM 736 N N . MET A 1 92 ? -17.292 -0.996 -3.367 1.00 96.19 92 MET A N 1
ATOM 737 C CA . MET A 1 92 ? -17.606 -0.429 -2.058 1.00 96.19 92 MET A CA 1
ATOM 738 C C . MET A 1 92 ? -17.394 1.087 -2.068 1.00 96.19 92 MET A C 1
ATOM 740 O O . MET A 1 92 ? -16.456 1.592 -2.694 1.00 96.19 92 MET A O 1
ATOM 744 N N . ALA A 1 93 ? -18.249 1.816 -1.347 1.00 97.00 93 ALA A N 1
ATOM 745 C CA . ALA A 1 93 ? -18.046 3.240 -1.126 1.00 97.00 93 ALA A CA 1
ATOM 746 C C . ALA A 1 93 ? -16.835 3.453 -0.191 1.00 97.00 93 ALA A C 1
ATOM 748 O O . ALA A 1 93 ? -16.777 2.833 0.877 1.00 97.00 93 ALA A O 1
ATOM 749 N N . PRO A 1 94 ? -15.866 4.319 -0.542 1.00 97.00 94 PRO A N 1
ATOM 750 C CA . PRO A 1 94 ? -14.685 4.545 0.290 1.00 97.00 94 PRO A CA 1
ATOM 751 C C . PRO A 1 94 ? -15.005 5.005 1.719 1.00 97.00 94 PRO A C 1
ATOM 753 O O . PRO A 1 94 ? -14.305 4.625 2.657 1.00 97.00 94 PRO A O 1
ATOM 756 N N . GLU A 1 95 ? -16.054 5.809 1.891 1.00 97.38 95 GLU A N 1
ATOM 757 C CA . GLU A 1 95 ? -16.511 6.313 3.187 1.00 97.38 95 GLU A CA 1
ATOM 758 C C . GLU A 1 95 ? -17.090 5.193 4.058 1.00 97.38 95 GLU A C 1
ATOM 760 O O . GLU A 1 95 ? -16.741 5.096 5.232 1.00 97.38 95 GLU A O 1
ATOM 765 N N . GLU A 1 96 ? -17.895 4.300 3.471 1.00 97.94 96 GLU A N 1
ATOM 766 C CA . GLU A 1 96 ? -18.483 3.149 4.170 1.00 97.94 96 GLU A CA 1
ATOM 767 C C . GLU A 1 96 ? -17.390 2.251 4.762 1.00 97.94 96 GLU A C 1
ATOM 769 O O . GLU A 1 96 ? -17.439 1.857 5.930 1.00 97.94 96 GLU A O 1
ATOM 774 N N . TYR A 1 97 ? -16.360 1.949 3.972 1.00 98.50 97 TYR A N 1
ATOM 775 C CA . TYR A 1 97 ? -15.252 1.129 4.444 1.00 98.50 97 TYR A CA 1
ATOM 776 C C . TYR A 1 97 ? -14.408 1.835 5.510 1.00 98.50 97 TYR A C 1
ATOM 778 O O . TYR A 1 97 ? -14.001 1.222 6.500 1.00 98.50 97 TYR A O 1
ATOM 786 N N . ALA A 1 98 ? -14.153 3.131 5.328 1.00 98.56 98 ALA A N 1
ATOM 787 C CA . ALA A 1 98 ? -13.389 3.914 6.287 1.00 98.56 98 ALA A CA 1
ATOM 788 C C . ALA A 1 98 ? -14.074 3.976 7.659 1.00 98.56 98 ALA A C 1
ATOM 790 O O . ALA A 1 98 ? -13.400 3.821 8.678 1.00 98.56 98 ALA A O 1
ATOM 791 N N . GLU A 1 99 ? -15.401 4.122 7.695 1.00 98.25 99 GLU A N 1
ATOM 792 C CA . GLU A 1 99 ? -16.182 4.065 8.934 1.00 98.25 99 GLU A CA 1
ATOM 793 C C . GLU A 1 99 ? -16.018 2.717 9.649 1.00 98.25 99 GLU A C 1
ATOM 795 O O . GLU A 1 99 ? -15.756 2.688 10.854 1.00 98.25 99 GLU A O 1
ATOM 800 N N . ARG A 1 100 ? -16.086 1.598 8.915 1.00 98.38 100 ARG A N 1
ATOM 801 C CA . ARG A 1 100 ? -15.890 0.251 9.481 1.00 98.38 100 ARG A CA 1
ATOM 802 C C . ARG A 1 100 ? -14.514 0.082 10.121 1.00 98.38 100 ARG A C 1
ATOM 804 O O . ARG A 1 100 ? -14.415 -0.348 11.270 1.00 98.38 100 ARG A O 1
ATOM 811 N N . VAL A 1 101 ? -13.461 0.471 9.405 1.00 98.50 101 VAL A N 1
ATOM 812 C CA . VAL A 1 101 ? -12.073 0.412 9.894 1.00 98.50 101 VAL A CA 1
ATOM 813 C C . VAL A 1 101 ? -11.900 1.240 11.165 1.00 98.50 101 VAL A C 1
ATOM 815 O O . VAL A 1 101 ? -11.291 0.790 12.136 1.00 98.50 101 VAL A O 1
ATOM 818 N N . VAL A 1 102 ? -12.436 2.458 11.174 1.00 97.94 102 VAL A N 1
ATOM 819 C CA . VAL A 1 1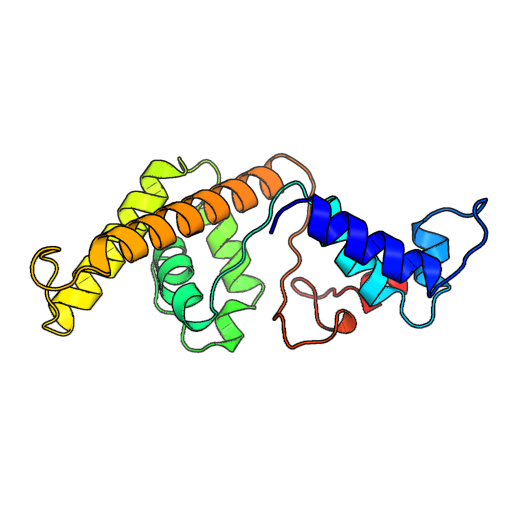02 ? -12.340 3.366 12.317 1.00 97.94 102 VAL A CA 1
ATOM 820 C C . VAL A 1 102 ? -13.091 2.817 13.531 1.00 97.94 102 VAL A C 1
ATOM 822 O O . VAL A 1 102 ? -12.561 2.852 14.644 1.00 97.94 102 VAL A O 1
ATOM 825 N N . LEU A 1 103 ? -14.295 2.272 13.336 1.00 97.50 103 LEU A N 1
ATOM 826 C CA . LEU A 1 103 ? -15.055 1.615 14.401 1.00 97.50 103 LEU A CA 1
ATOM 827 C C . LEU A 1 103 ? -14.288 0.417 14.973 1.00 97.50 103 LEU A C 1
ATOM 829 O O . LEU A 1 103 ? -14.187 0.283 16.192 1.00 97.50 103 LEU A O 1
ATOM 833 N N . ASN A 1 104 ? -13.691 -0.414 14.115 1.00 97.44 104 ASN A N 1
ATOM 834 C CA . ASN A 1 104 ? -12.848 -1.533 14.536 1.00 97.44 104 ASN A CA 1
ATOM 835 C C . ASN A 1 104 ? -11.643 -1.046 15.364 1.00 97.44 104 ASN A C 1
ATOM 837 O O . ASN A 1 104 ? -11.408 -1.541 16.466 1.00 97.44 104 ASN A O 1
ATOM 841 N N . TRP A 1 105 ? -10.939 -0.006 14.911 1.00 97.19 105 TRP A N 1
ATOM 842 C CA . TRP A 1 105 ? -9.833 0.595 15.663 1.00 97.19 105 TRP A CA 1
ATOM 843 C C . TRP A 1 105 ? -10.256 1.097 17.051 1.00 97.19 105 TRP A C 1
ATOM 845 O O . TRP A 1 105 ? -9.594 0.785 18.044 1.00 97.19 105 TRP A O 1
ATOM 855 N N . MET A 1 106 ? -11.375 1.823 17.145 1.00 96.25 106 MET A N 1
ATOM 856 C CA . MET A 1 106 ? -11.899 2.298 18.431 1.00 96.25 106 MET A CA 1
ATOM 857 C C . MET A 1 106 ? -12.271 1.134 19.355 1.00 96.25 106 MET A C 1
ATOM 859 O O . MET A 1 106 ? -11.921 1.154 20.534 1.00 96.25 106 MET A O 1
ATOM 863 N N . ASN A 1 107 ? -12.905 0.087 18.823 1.00 95.81 107 ASN A N 1
ATOM 864 C CA . ASN A 1 107 ? -13.247 -1.107 19.596 1.00 95.81 107 ASN A CA 1
ATOM 865 C C . ASN A 1 107 ? -11.998 -1.818 20.135 1.00 95.81 107 ASN A C 1
ATOM 867 O O . ASN A 1 107 ? -11.978 -2.208 21.303 1.00 95.81 107 ASN A O 1
ATOM 871 N N . ARG A 1 108 ? -10.933 -1.935 19.328 1.00 95.00 108 ARG A N 1
ATOM 872 C CA . ARG A 1 108 ? -9.644 -2.495 19.772 1.00 95.00 108 ARG A CA 1
ATOM 873 C C . ARG A 1 108 ? -9.032 -1.666 20.906 1.00 95.00 108 ARG A C 1
ATOM 875 O O . ARG A 1 108 ? -8.570 -2.244 21.885 1.00 95.00 108 ARG A O 1
ATOM 882 N N . ARG A 1 109 ? -9.087 -0.331 20.831 1.00 94.88 109 ARG A N 1
ATOM 883 C CA . ARG A 1 109 ? -8.624 0.558 21.918 1.00 94.88 109 ARG A CA 1
ATOM 884 C C . ARG A 1 109 ? -9.407 0.345 23.211 1.00 94.88 109 ARG A C 1
ATOM 886 O O . ARG A 1 109 ? -8.806 0.138 24.262 1.00 94.88 109 ARG A O 1
ATOM 893 N N . VAL A 1 110 ? -10.737 0.327 23.130 1.00 96.06 110 VAL A N 1
ATOM 894 C CA . VAL A 1 110 ? -11.603 0.086 24.297 1.00 96.06 110 VAL A CA 1
ATOM 895 C C . VAL A 1 110 ? -11.324 -1.285 24.917 1.00 96.06 110 VAL A C 1
ATOM 897 O O . VAL A 1 110 ? -11.240 -1.397 26.139 1.00 96.06 110 VAL A O 1
ATOM 900 N N . ALA A 1 111 ? -11.115 -2.322 24.100 1.00 96.06 111 ALA A N 1
ATOM 901 C CA . ALA A 1 111 ? -10.778 -3.664 24.578 1.00 96.06 111 ALA A CA 1
ATOM 902 C C . ALA A 1 111 ? -9.430 -3.721 25.324 1.00 96.06 111 ALA A C 1
ATOM 904 O O . ALA A 1 111 ? -9.267 -4.531 26.235 1.00 96.06 111 ALA A O 1
ATOM 905 N N . LEU A 1 112 ? -8.488 -2.837 24.981 1.00 95.56 112 LEU A N 1
ATOM 906 C CA . LEU A 1 112 ? -7.212 -2.663 25.683 1.00 95.56 112 LEU A CA 1
ATOM 907 C C . LEU A 1 112 ? -7.320 -1.765 26.931 1.00 95.56 112 LEU A C 1
ATOM 909 O O . LEU A 1 112 ? -6.326 -1.554 27.624 1.00 95.56 112 LEU A O 1
ATOM 913 N N . GLY A 1 113 ? -8.514 -1.249 27.240 1.00 95.56 113 GLY A N 1
ATOM 914 C CA . GLY A 1 113 ? -8.740 -0.315 28.343 1.00 95.56 113 GLY A CA 1
ATOM 915 C C . GLY A 1 113 ? -8.247 1.106 28.056 1.00 95.56 113 GLY A C 1
ATOM 916 O O . GLY A 1 113 ? -8.084 1.893 28.989 1.00 95.56 113 GLY A O 1
ATOM 917 N N . GLU A 1 114 ? -7.995 1.443 26.789 1.00 94.31 114 GLU A N 1
ATOM 918 C CA . GLU A 1 114 ? -7.582 2.783 26.381 1.00 94.31 114 GLU A CA 1
ATOM 919 C C . GLU A 1 114 ? -8.781 3.728 26.235 1.00 94.31 114 GLU A C 1
ATOM 921 O O . GLU A 1 114 ? -9.902 3.326 25.919 1.00 94.31 114 GLU A O 1
ATOM 926 N N . THR A 1 115 ? -8.528 5.021 26.435 1.00 90.69 115 THR A N 1
ATOM 927 C CA . THR A 1 115 ? -9.536 6.069 26.255 1.00 90.69 115 THR A CA 1
ATOM 928 C C . THR A 1 115 ? -9.799 6.364 24.777 1.00 90.69 115 THR A C 1
ATOM 930 O O . THR A 1 115 ? -8.899 6.261 23.933 1.00 90.69 115 THR A O 1
ATOM 933 N N . ILE A 1 116 ? -11.039 6.767 24.495 1.00 90.25 116 ILE A N 1
ATOM 934 C CA . ILE A 1 116 ? -11.498 7.319 23.211 1.00 90.25 116 ILE A CA 1
ATOM 935 C C . ILE A 1 116 ? -11.868 8.808 23.325 1.00 90.25 116 ILE A C 1
ATOM 937 O O . ILE A 1 116 ? -12.309 9.415 22.353 1.00 90.25 116 ILE A O 1
ATOM 941 N N . GLU A 1 117 ? -11.664 9.407 24.499 1.00 89.88 117 GLU A N 1
ATOM 942 C CA . GLU A 1 117 ? -11.921 10.823 24.746 1.00 89.88 117 GLU A CA 1
ATOM 943 C C . GLU A 1 117 ? -10.729 11.664 24.278 1.00 89.88 117 GLU A C 1
ATOM 945 O O . GLU A 1 117 ? -9.644 11.592 24.859 1.00 89.88 117 GLU A O 1
ATOM 950 N N . GLU A 1 118 ? -10.930 12.521 23.274 1.00 88.62 118 GLU A N 1
ATOM 951 C CA . GLU A 1 118 ? -9.895 13.439 22.761 1.00 88.62 118 GLU A CA 1
ATOM 952 C C . GLU A 1 118 ? -9.290 14.312 23.872 1.00 88.62 118 GLU A C 1
ATOM 954 O O . GLU A 1 118 ? -8.092 14.588 23.896 1.00 88.62 118 GLU A O 1
ATOM 959 N N . THR A 1 119 ? -10.116 14.703 24.845 1.00 91.44 119 THR A N 1
ATOM 960 C CA . THR A 1 119 ? -9.680 15.498 26.002 1.00 91.44 119 THR A CA 1
ATOM 961 C C . THR A 1 119 ? -8.662 14.770 26.886 1.00 91.44 119 THR A C 1
ATOM 963 O O . THR A 1 119 ? -7.927 15.420 27.629 1.00 91.44 119 THR A O 1
ATOM 966 N N . GLN A 1 120 ? -8.608 13.437 26.810 1.00 91.69 120 GLN A N 1
ATOM 967 C CA . GLN A 1 120 ? -7.683 12.585 27.557 1.00 91.69 120 GLN A CA 1
ATOM 968 C C . GLN A 1 120 ? -6.502 12.107 26.700 1.00 91.69 120 GLN A C 1
ATOM 970 O O . GLN A 1 120 ? -5.420 11.883 27.242 1.00 91.69 120 GLN A O 1
ATOM 975 N N . ASP A 1 121 ? -6.682 11.980 25.381 1.00 93.50 121 ASP A N 1
ATOM 976 C CA . ASP A 1 121 ? -5.611 11.676 24.430 1.00 93.50 121 ASP A CA 1
ATOM 977 C C . ASP A 1 121 ? -5.746 12.525 23.145 1.00 93.50 121 ASP A C 1
ATOM 979 O O . ASP A 1 121 ? -6.553 12.208 22.264 1.00 93.50 121 ASP A O 1
ATOM 983 N N . PRO A 1 122 ? -4.907 13.568 22.972 1.00 93.69 122 PRO A N 1
ATOM 984 C CA . PRO A 1 122 ? -4.981 14.464 21.818 1.00 93.69 122 PRO A CA 1
ATOM 985 C C . PRO A 1 122 ? -4.581 13.788 20.497 1.00 93.69 122 PRO A C 1
ATOM 987 O O . PRO A 1 122 ? -4.698 14.394 19.434 1.00 93.69 122 PRO A O 1
ATOM 990 N N . LYS A 1 123 ? -4.077 12.545 20.524 1.00 94.12 123 LYS A N 1
ATOM 991 C CA . LYS A 1 123 ? -3.727 11.795 19.310 1.00 94.12 123 LYS A CA 1
ATOM 992 C C . LYS A 1 123 ? -4.921 11.079 18.690 1.00 94.12 123 LYS A C 1
ATOM 994 O O . LYS A 1 123 ? -4.778 10.585 17.570 1.00 94.12 123 LYS A O 1
ATOM 999 N N . ILE A 1 124 ? -6.069 11.017 19.366 1.00 94.44 124 ILE A N 1
ATOM 1000 C CA . ILE A 1 124 ? -7.247 10.287 18.879 1.00 94.44 124 ILE A CA 1
ATOM 1001 C C . ILE A 1 124 ? -7.717 10.839 17.536 1.00 94.44 124 ILE A C 1
ATOM 1003 O O . ILE A 1 124 ? -7.770 10.079 16.573 1.00 94.44 124 ILE A O 1
ATOM 1007 N N . VAL A 1 125 ? -7.976 12.145 17.439 1.00 95.06 125 VAL A N 1
ATOM 1008 C CA . VAL A 1 125 ? -8.470 12.766 16.198 1.00 95.06 125 VAL A CA 1
ATOM 1009 C C . VAL A 1 125 ? -7.460 12.628 15.046 1.00 95.06 125 VAL A C 1
ATOM 1011 O O . VAL A 1 125 ? -7.832 12.088 14.004 1.00 95.06 125 VAL A O 1
ATOM 1014 N N . PRO A 1 126 ? -6.162 12.959 15.207 1.00 96.19 126 PRO A N 1
ATOM 1015 C CA . PRO A 1 126 ? -5.180 12.725 14.145 1.00 96.19 126 PRO A CA 1
ATOM 1016 C C . PRO A 1 126 ? -5.066 11.257 13.705 1.00 96.19 126 PRO A C 1
ATOM 1018 O O . PRO A 1 126 ? -4.826 10.972 12.529 1.00 96.19 126 PRO A O 1
ATOM 1021 N N . THR A 1 127 ? -5.222 10.312 14.637 1.00 95.62 127 THR A N 1
ATOM 1022 C CA . THR A 1 127 ? -5.139 8.873 14.340 1.00 95.62 127 THR A CA 1
ATOM 1023 C C . THR A 1 127 ? -6.389 8.382 13.617 1.00 95.62 127 THR A C 1
ATOM 1025 O O . THR A 1 127 ? -6.261 7.658 12.631 1.00 95.62 127 THR A O 1
ATOM 1028 N N . TYR A 1 128 ? -7.570 8.838 14.042 1.00 95.81 128 TYR A N 1
ATOM 1029 C CA . TYR A 1 128 ? -8.839 8.645 13.342 1.00 95.81 128 TYR A CA 1
ATOM 1030 C C . TYR A 1 128 ? -8.719 9.090 11.882 1.00 95.81 128 TYR A C 1
ATOM 1032 O O . TYR A 1 128 ? -8.960 8.302 10.969 1.00 95.81 128 TYR A O 1
ATOM 1040 N N . GLU A 1 129 ? -8.254 10.318 11.643 1.00 97.19 129 GLU A N 1
ATOM 1041 C CA . GLU A 1 129 ? -8.156 10.855 10.286 1.00 97.19 129 GLU A CA 1
ATOM 1042 C C . GLU A 1 129 ? -7.126 10.093 9.441 1.00 97.19 129 GLU A C 1
ATOM 1044 O O . GLU A 1 129 ? -7.298 9.923 8.234 1.00 97.19 129 GLU A O 1
ATOM 1049 N N . ALA A 1 130 ? -6.040 9.619 10.061 1.00 97.38 130 ALA A N 1
ATOM 1050 C CA . ALA A 1 130 ? -5.053 8.788 9.383 1.00 97.38 130 ALA A CA 1
ATOM 1051 C C . ALA A 1 130 ? -5.644 7.438 8.951 1.00 97.38 130 ALA A C 1
ATOM 1053 O O . ALA A 1 130 ? -5.389 7.007 7.826 1.00 97.38 130 ALA A O 1
ATOM 1054 N N . HIS A 1 131 ? -6.444 6.793 9.807 1.00 98.12 131 HIS A N 1
ATOM 1055 C CA . HIS A 1 131 ? -7.152 5.561 9.457 1.00 98.12 131 HIS A CA 1
ATOM 1056 C C . HIS A 1 131 ? -8.198 5.795 8.371 1.00 98.12 131 HIS A C 1
ATOM 1058 O O . HIS A 1 131 ? -8.254 5.017 7.421 1.00 98.12 131 HIS A O 1
ATOM 1064 N N . GLN A 1 132 ? -8.952 6.893 8.460 1.00 98.19 132 GLN A N 1
ATOM 1065 C CA . GLN A 1 132 ? -9.932 7.267 7.447 1.00 98.19 132 GLN A CA 1
ATOM 1066 C C . GLN A 1 132 ? -9.267 7.432 6.074 1.00 98.19 132 GLN A C 1
ATOM 1068 O O . GLN A 1 132 ? -9.650 6.756 5.123 1.00 98.19 132 GLN A O 1
ATOM 1073 N N . ARG A 1 133 ? -8.204 8.246 5.977 1.00 97.88 133 ARG A N 1
ATOM 1074 C CA . ARG A 1 133 ? -7.466 8.449 4.716 1.00 97.88 133 ARG A CA 1
ATOM 1075 C C . ARG A 1 133 ? -6.899 7.145 4.153 1.00 97.88 133 ARG A C 1
ATOM 1077 O O . ARG A 1 133 ? -7.027 6.894 2.957 1.00 97.88 133 ARG A O 1
ATOM 1084 N N . ALA A 1 134 ? -6.287 6.315 4.998 1.00 98.12 134 ALA A N 1
ATOM 1085 C CA . ALA A 1 134 ? -5.704 5.048 4.568 1.00 98.12 134 ALA A CA 1
ATOM 1086 C C . ALA A 1 134 ? -6.766 4.061 4.057 1.00 98.12 134 ALA A C 1
ATOM 1088 O O . ALA A 1 134 ? -6.556 3.423 3.028 1.00 98.12 134 ALA A O 1
ATOM 1089 N N . ALA A 1 135 ? -7.909 3.955 4.737 1.00 98.44 135 ALA A N 1
ATOM 1090 C CA . ALA A 1 135 ? -9.000 3.073 4.335 1.00 98.44 135 ALA A CA 1
ATOM 1091 C C . ALA A 1 135 ? -9.659 3.535 3.025 1.00 98.44 135 ALA A C 1
ATOM 1093 O O . ALA A 1 135 ? -9.846 2.732 2.112 1.00 98.44 135 ALA A O 1
ATOM 1094 N N . THR A 1 136 ? -9.923 4.837 2.887 1.00 98.12 136 THR A N 1
ATOM 1095 C CA . THR A 1 136 ? -10.435 5.432 1.645 1.00 98.12 136 THR A CA 1
ATOM 1096 C C . THR A 1 136 ? -9.483 5.181 0.468 1.00 98.12 136 THR A C 1
ATOM 1098 O O . THR A 1 136 ? -9.926 4.768 -0.603 1.00 98.12 136 THR A O 1
ATOM 1101 N N . SER A 1 137 ? -8.169 5.362 0.663 1.00 97.50 137 SER A N 1
ATOM 1102 C CA . SER A 1 137 ? -7.164 5.128 -0.387 1.00 97.50 137 SER A CA 1
ATOM 1103 C C . SER A 1 137 ? -7.060 3.652 -0.790 1.00 97.50 137 SER A C 1
ATOM 1105 O O . SER A 1 137 ? -6.825 3.360 -1.964 1.00 97.50 137 SER A O 1
ATOM 1107 N N . LEU A 1 138 ? -7.272 2.714 0.146 1.00 98.00 138 LEU A N 1
ATOM 1108 C CA . LEU A 1 138 ? -7.296 1.277 -0.155 1.00 98.00 138 LEU A CA 1
ATOM 1109 C C . LEU A 1 138 ? -8.444 0.937 -1.107 1.00 98.00 138 LEU A C 1
ATOM 1111 O O . LEU A 1 138 ? -8.215 0.335 -2.153 1.00 98.00 138 LEU A O 1
ATOM 1115 N N . VAL A 1 139 ? -9.666 1.366 -0.776 1.00 97.81 139 VAL A N 1
ATOM 1116 C CA . VAL A 1 139 ? -10.851 1.123 -1.617 1.00 97.81 139 VAL A CA 1
ATOM 1117 C C . VAL A 1 139 ? -10.692 1.778 -2.981 1.00 97.81 139 VAL A C 1
ATOM 1119 O O . VAL A 1 139 ? -10.987 1.155 -3.997 1.00 97.81 139 VAL A O 1
ATOM 1122 N N . HIS A 1 140 ? -10.173 3.009 -3.022 1.00 95.56 140 HIS A N 1
ATOM 1123 C CA . HIS A 1 140 ? -9.876 3.673 -4.286 1.00 95.56 140 HIS A CA 1
ATOM 1124 C C . HIS A 1 140 ? -8.908 2.842 -5.139 1.00 95.56 140 HIS A C 1
ATOM 1126 O O . HIS A 1 140 ? -9.207 2.556 -6.294 1.00 95.56 140 HIS A O 1
ATOM 1132 N N . THR A 1 141 ? -7.799 2.383 -4.558 1.00 95.38 141 THR A N 1
ATOM 1133 C CA . THR A 1 141 ? -6.797 1.557 -5.251 1.00 95.38 141 THR A CA 1
ATOM 1134 C C . THR A 1 141 ? -7.396 0.248 -5.777 1.00 95.38 141 THR A C 1
ATOM 1136 O O . THR A 1 141 ? -7.143 -0.121 -6.922 1.00 95.38 141 THR A O 1
ATOM 1139 N N . VAL A 1 142 ? -8.252 -0.417 -4.991 1.00 95.69 142 VAL A N 1
ATOM 1140 C CA . VAL A 1 142 ? -8.970 -1.630 -5.422 1.00 95.69 142 VAL A CA 1
ATOM 1141 C C . VAL A 1 142 ? -9.926 -1.348 -6.577 1.00 95.69 142 VAL A C 1
ATOM 1143 O O . VAL A 1 142 ? -9.929 -2.083 -7.563 1.00 95.69 142 VAL A O 1
ATOM 1146 N N . ASN A 1 143 ? -10.725 -0.286 -6.492 1.00 93.88 143 ASN A N 1
ATOM 1147 C CA . ASN A 1 143 ? -11.674 0.054 -7.549 1.00 93.88 143 ASN A CA 1
ATOM 1148 C C . ASN A 1 143 ? -10.956 0.415 -8.857 1.00 93.88 143 ASN A C 1
ATOM 1150 O O . ASN A 1 143 ? -11.340 -0.085 -9.911 1.00 93.88 143 ASN A O 1
ATOM 1154 N N . ARG A 1 144 ? -9.855 1.175 -8.791 1.00 92.56 144 ARG A N 1
ATOM 1155 C CA . ARG A 1 144 ? -9.030 1.505 -9.965 1.00 92.56 144 ARG A CA 1
ATOM 1156 C C . ARG A 1 144 ? -8.466 0.261 -10.645 1.00 92.56 144 ARG A C 1
ATOM 1158 O O . ARG A 1 144 ? -8.547 0.156 -11.865 1.00 92.56 144 ARG A O 1
ATOM 1165 N N . ALA A 1 145 ? -7.964 -0.696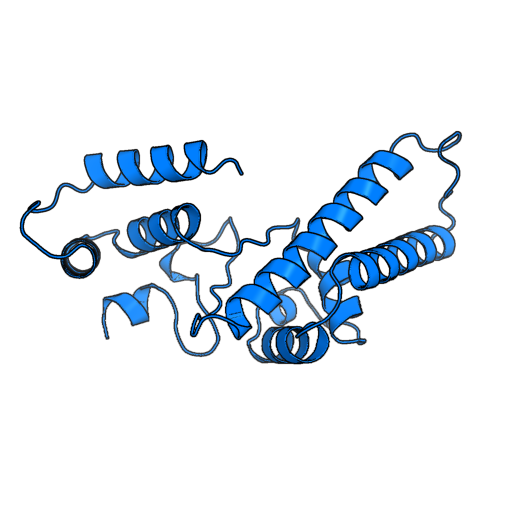 -9.864 1.00 90.44 145 ALA A N 1
ATOM 1166 C CA . ALA A 1 145 ? -7.441 -1.956 -10.390 1.00 90.44 145 ALA A CA 1
ATOM 1167 C C . ALA A 1 145 ? -8.511 -2.856 -11.036 1.00 90.44 145 ALA A C 1
ATOM 1169 O O . ALA A 1 145 ? -8.171 -3.727 -11.826 1.00 90.44 145 ALA A O 1
ATOM 1170 N N . ASN A 1 146 ? -9.791 -2.663 -10.701 1.00 84.25 146 ASN A N 1
ATOM 1171 C CA . ASN A 1 146 ? -10.903 -3.417 -11.283 1.00 84.25 146 ASN A CA 1
ATOM 1172 C C . ASN A 1 146 ? -11.507 -2.740 -12.526 1.00 84.25 146 ASN A C 1
ATOM 1174 O O . ASN A 1 146 ? -12.062 -3.421 -13.388 1.00 84.25 146 ASN A O 1
ATOM 1178 N N . GLU A 1 147 ? -11.462 -1.408 -12.601 1.00 84.44 147 GLU A N 1
ATOM 1179 C CA . GLU A 1 147 ? -11.984 -0.625 -13.732 1.00 84.44 147 GLU A CA 1
ATOM 1180 C C . GLU A 1 147 ? -11.051 -0.655 -14.941 1.00 84.44 147 GLU A C 1
ATOM 1182 O O . GLU A 1 147 ? -11.489 -0.708 -16.092 1.00 84.44 147 GLU A O 1
ATOM 1187 N N . GLU A 1 148 ? -9.756 -0.602 -14.670 1.00 72.19 148 GLU A N 1
ATOM 1188 C CA . GLU A 1 148 ? -8.705 -0.673 -15.666 1.00 72.19 148 GLU A CA 1
ATOM 1189 C C . GLU A 1 148 ? -8.103 -2.065 -15.575 1.00 72.19 148 GLU A C 1
ATOM 1191 O O . GLU A 1 148 ? -7.973 -2.605 -14.486 1.00 72.19 148 GLU A O 1
ATOM 1196 N N . THR A 1 149 ? -7.760 -2.688 -16.698 1.00 81.56 149 THR A N 1
ATOM 1197 C CA . THR A 1 149 ? -7.091 -3.997 -16.721 1.00 81.56 149 THR A CA 1
ATOM 1198 C C . THR A 1 149 ? -5.658 -3.875 -16.188 1.00 81.56 149 THR A C 1
ATOM 1200 O O . THR A 1 149 ? -4.694 -3.998 -16.942 1.00 81.56 149 THR A O 1
ATOM 1203 N N . LEU A 1 150 ? -5.530 -3.557 -14.903 1.00 89.75 150 LEU A N 1
ATOM 1204 C CA . LEU A 1 150 ? -4.304 -3.339 -14.156 1.00 89.75 150 LEU A CA 1
ATOM 1205 C C . LEU A 1 150 ? -4.062 -4.528 -13.235 1.00 89.75 150 LEU A C 1
ATOM 1207 O O . LEU A 1 150 ? -4.978 -5.261 -12.864 1.00 89.75 150 LEU A O 1
ATOM 1211 N N . ALA A 1 151 ? -2.811 -4.684 -12.829 1.00 88.31 151 ALA A N 1
ATOM 1212 C CA . ALA A 1 151 ? -2.425 -5.642 -11.813 1.00 88.31 151 ALA A CA 1
ATOM 1213 C C . ALA A 1 151 ? -1.912 -4.900 -10.580 1.00 88.31 151 ALA A C 1
ATOM 1215 O O . ALA A 1 151 ? -1.330 -3.818 -10.687 1.00 88.31 151 ALA A O 1
ATOM 1216 N N . PHE A 1 152 ? -2.105 -5.495 -9.406 1.00 91.88 152 PHE A N 1
ATOM 1217 C CA . PHE A 1 152 ? -1.424 -5.019 -8.214 1.00 91.88 152 PHE A CA 1
ATOM 1218 C C . PHE A 1 152 ? 0.063 -5.331 -8.265 1.00 91.88 152 PHE A C 1
ATOM 1220 O O . PHE A 1 152 ? 0.489 -6.322 -8.851 1.00 91.88 152 PHE A O 1
ATOM 1227 N N . VAL A 1 153 ? 0.834 -4.488 -7.585 1.00 94.25 153 VAL A N 1
ATOM 1228 C CA . VAL A 1 153 ? 2.227 -4.740 -7.237 1.00 94.25 153 VAL A CA 1
ATOM 1229 C C . VAL A 1 153 ? 2.345 -4.503 -5.744 1.00 94.25 153 VAL A C 1
ATOM 1231 O O . VAL A 1 153 ? 2.114 -3.396 -5.261 1.00 94.25 153 VAL A O 1
ATOM 1234 N N . LEU A 1 154 ? 2.671 -5.559 -5.013 1.00 94.56 154 LEU A N 1
ATOM 1235 C CA . LEU A 1 154 ? 2.850 -5.530 -3.574 1.00 94.56 154 LEU A CA 1
ATOM 1236 C C . LEU A 1 154 ? 4.335 -5.516 -3.258 1.00 94.56 154 LEU A C 1
ATOM 1238 O O . LEU A 1 154 ? 5.141 -6.181 -3.911 1.00 94.56 154 LEU A O 1
ATOM 1242 N N . GLY A 1 155 ? 4.693 -4.787 -2.214 1.00 93.81 155 GLY A N 1
ATOM 1243 C CA . GLY A 1 155 ? 6.064 -4.742 -1.758 1.00 93.81 155 GLY A CA 1
ATOM 1244 C C . GLY A 1 155 ? 6.190 -4.169 -0.366 1.00 93.81 155 GLY A C 1
ATOM 1245 O O . GLY A 1 155 ? 5.241 -3.649 0.221 1.00 93.81 155 GLY A O 1
ATOM 1246 N N . ARG A 1 156 ? 7.402 -4.301 0.160 1.00 92.50 156 ARG A N 1
ATOM 1247 C CA . ARG A 1 156 ? 7.803 -3.784 1.464 1.00 92.50 156 ARG A CA 1
ATOM 1248 C C . ARG A 1 156 ? 8.887 -2.760 1.206 1.00 92.50 156 ARG A C 1
ATOM 1250 O O . ARG A 1 156 ? 9.827 -3.053 0.477 1.00 92.50 156 ARG A O 1
ATOM 1257 N N . GLU A 1 157 ? 8.777 -1.589 1.818 1.00 87.56 157 GLU A N 1
ATOM 1258 C CA . GLU A 1 157 ? 9.682 -0.461 1.556 1.00 87.56 157 GLU A CA 1
ATOM 1259 C C . GLU A 1 157 ? 11.169 -0.810 1.743 1.00 87.56 157 GLU A C 1
ATOM 1261 O O . GLU A 1 157 ? 12.019 -0.319 1.013 1.00 87.56 157 GLU A O 1
ATOM 1266 N N . HIS A 1 158 ? 11.487 -1.704 2.682 1.00 88.44 158 HIS A N 1
ATOM 1267 C CA . HIS A 1 158 ? 12.859 -2.139 2.959 1.00 88.44 158 HIS A CA 1
ATOM 1268 C C . HIS A 1 158 ? 13.370 -3.258 2.036 1.00 88.44 158 HIS A C 1
ATOM 1270 O O . HIS A 1 158 ? 14.509 -3.697 2.200 1.00 88.44 158 HIS A O 1
ATOM 1276 N N . LEU A 1 159 ? 12.540 -3.777 1.128 1.00 92.19 159 LEU A N 1
ATOM 1277 C CA . LEU A 1 159 ? 12.942 -4.791 0.159 1.00 92.19 159 LEU A CA 1
ATOM 1278 C C . LEU A 1 159 ? 13.288 -4.147 -1.182 1.00 92.19 159 LEU A C 1
ATOM 1280 O O . LEU A 1 159 ? 12.621 -3.220 -1.637 1.00 92.19 159 LEU A O 1
ATOM 1284 N N . GLU A 1 160 ? 14.302 -4.712 -1.833 1.00 94.69 160 GLU A N 1
ATOM 1285 C CA . GLU A 1 160 ? 14.710 -4.351 -3.190 1.00 94.69 160 GLU A CA 1
ATOM 1286 C C . GLU A 1 160 ? 13.547 -4.474 -4.181 1.00 94.69 160 GLU A C 1
ATOM 1288 O O . GLU A 1 160 ? 12.724 -5.386 -4.061 1.00 94.69 160 GLU A O 1
ATOM 1293 N N . ALA A 1 161 ? 13.535 -3.628 -5.215 1.00 95.94 161 ALA A N 1
ATOM 1294 C CA . ALA A 1 161 ? 12.520 -3.633 -6.269 1.00 95.94 161 ALA A CA 1
ATOM 1295 C C . ALA A 1 161 ? 12.321 -5.014 -6.928 1.00 95.94 161 ALA A C 1
ATOM 1297 O O . ALA A 1 161 ? 11.201 -5.390 -7.263 1.00 95.94 161 ALA A O 1
ATOM 1298 N N . SER A 1 162 ? 13.375 -5.834 -7.008 1.00 95.19 162 SER A N 1
ATOM 1299 C CA . SER A 1 162 ? 13.319 -7.223 -7.499 1.00 95.19 162 SER A CA 1
ATOM 1300 C C . SER A 1 162 ? 12.356 -8.135 -6.718 1.00 95.19 162 SER A C 1
ATOM 1302 O O . SER A 1 162 ? 11.949 -9.189 -7.209 1.00 95.19 162 SER A O 1
ATOM 1304 N N . LYS A 1 163 ? 11.991 -7.757 -5.485 1.00 94.56 163 LYS A N 1
ATOM 1305 C CA . LYS A 1 163 ? 11.061 -8.490 -4.612 1.00 94.56 163 LYS A CA 1
ATOM 1306 C C . LYS A 1 163 ? 9.627 -7.978 -4.678 1.00 94.56 163 LYS A C 1
ATOM 1308 O O . LYS A 1 163 ? 8.757 -8.602 -4.076 1.00 94.56 163 LYS A O 1
ATOM 1313 N N . TRP A 1 164 ? 9.379 -6.873 -5.375 1.00 96.19 164 TRP A N 1
ATOM 1314 C CA . TRP A 1 164 ? 8.039 -6.324 -5.551 1.00 96.19 164 TRP A CA 1
ATOM 1315 C C . TRP A 1 164 ? 7.302 -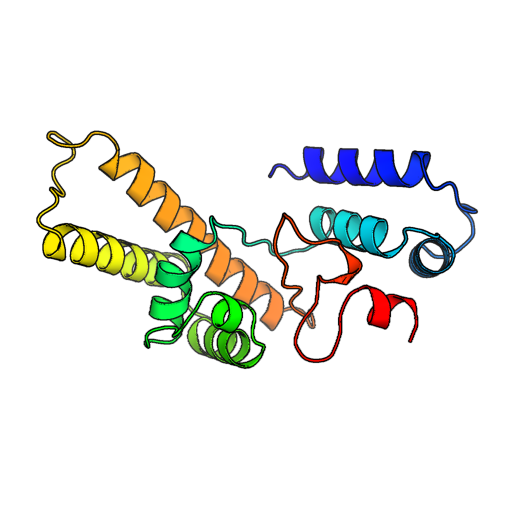7.108 -6.635 1.00 96.19 164 TRP A C 1
ATOM 1317 O O . TRP A 1 164 ? 7.874 -7.425 -7.679 1.00 96.19 164 TRP A O 1
ATOM 1327 N N . GLY A 1 165 ? 6.041 -7.453 -6.394 1.00 93.88 165 GLY A N 1
ATOM 1328 C CA . GLY A 1 165 ? 5.300 -8.331 -7.293 1.00 93.88 165 GLY A CA 1
ATOM 1329 C C . GLY A 1 165 ? 3.917 -8.710 -6.796 1.00 93.88 165 GLY A C 1
ATOM 1330 O O . GLY A 1 165 ? 3.416 -8.157 -5.818 1.00 93.88 165 GLY A O 1
ATOM 1331 N N . PHE A 1 166 ? 3.298 -9.662 -7.482 1.00 89.94 166 PHE A N 1
ATOM 1332 C CA . PHE A 1 166 ? 1.985 -10.182 -7.131 1.00 89.94 166 PHE A CA 1
ATOM 1333 C C . PHE A 1 166 ? 1.846 -11.638 -7.575 1.00 89.94 166 PHE A C 1
ATOM 1335 O O . PHE A 1 166 ? 2.075 -11.972 -8.737 1.00 89.94 166 PHE A O 1
ATOM 1342 N N . GLY A 1 167 ? 1.469 -12.521 -6.650 1.00 85.88 167 GLY A N 1
ATOM 1343 C CA . GLY A 1 167 ? 1.352 -13.950 -6.941 1.00 85.88 167 GLY A CA 1
ATOM 1344 C C . GLY A 1 167 ? 2.655 -14.550 -7.463 1.00 85.88 167 GLY A C 1
ATOM 1345 O O . GLY A 1 167 ? 3.686 -14.504 -6.790 1.00 85.88 167 GLY A O 1
ATOM 1346 N N . ALA A 1 168 ? 2.604 -15.129 -8.662 1.00 85.19 168 ALA A N 1
ATOM 1347 C CA . ALA A 1 168 ? 3.740 -15.815 -9.274 1.00 85.19 168 ALA A CA 1
ATOM 1348 C C . ALA A 1 168 ? 4.756 -14.892 -9.973 1.00 85.19 168 ALA A C 1
ATOM 1350 O O . ALA A 1 168 ? 5.823 -15.374 -10.354 1.00 85.19 168 ALA A O 1
ATOM 1351 N N . TRP A 1 169 ? 4.454 -13.603 -10.164 1.00 91.00 169 TRP A N 1
ATOM 1352 C CA . TRP A 1 169 ? 5.328 -12.678 -10.891 1.00 91.00 169 TRP A CA 1
ATOM 1353 C C . TRP A 1 169 ? 5.869 -11.564 -9.989 1.00 91.00 169 TRP A C 1
ATOM 1355 O O . TRP A 1 169 ? 5.260 -11.171 -8.994 1.00 91.00 169 TRP A O 1
ATOM 1365 N N . ASN A 1 170 ? 7.041 -11.049 -10.349 1.00 94.88 170 ASN A N 1
ATOM 1366 C CA . ASN A 1 170 ? 7.681 -9.890 -9.731 1.00 94.88 170 ASN A CA 1
ATOM 1367 C C . ASN A 1 170 ? 8.311 -9.006 -10.814 1.00 94.88 170 ASN A C 1
ATOM 1369 O O . ASN A 1 170 ? 8.285 -9.358 -11.995 1.00 94.88 170 ASN A O 1
ATOM 1373 N N . LEU A 1 171 ? 8.876 -7.862 -10.424 1.00 96.19 171 LEU A N 1
ATOM 1374 C CA . LEU A 1 171 ? 9.456 -6.916 -11.384 1.00 96.19 171 LEU A CA 1
ATOM 1375 C C . LEU A 1 171 ? 10.606 -7.525 -12.199 1.00 96.19 171 LEU A C 1
ATOM 1377 O O . LEU A 1 171 ? 10.728 -7.239 -13.386 1.00 96.19 171 LEU A O 1
ATOM 1381 N N . THR A 1 172 ? 11.409 -8.407 -11.597 1.00 95.56 172 THR A N 1
ATOM 1382 C CA . THR A 1 172 ? 12.475 -9.119 -12.316 1.00 95.56 172 THR A CA 1
ATOM 1383 C C . THR A 1 172 ? 11.908 -10.033 -13.401 1.00 95.56 172 THR A C 1
ATOM 1385 O O . THR A 1 172 ? 12.401 -10.000 -14.523 1.00 95.56 172 THR A O 1
ATOM 1388 N N . ALA A 1 173 ? 10.886 -10.836 -13.089 1.00 94.69 173 ALA A N 1
ATOM 1389 C CA . ALA A 1 173 ? 10.231 -11.707 -14.064 1.00 94.69 173 ALA A CA 1
ATOM 1390 C C . ALA A 1 173 ? 9.597 -10.878 -15.190 1.00 94.69 173 ALA A C 1
ATOM 1392 O O . ALA A 1 173 ? 9.847 -11.140 -16.356 1.00 94.69 173 ALA A O 1
ATOM 1393 N N . PHE A 1 174 ? 8.889 -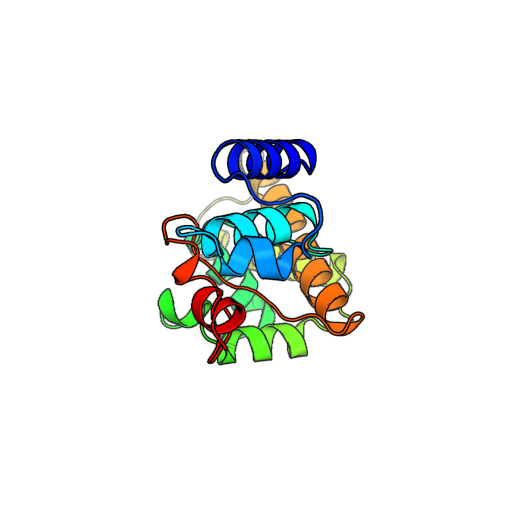9.797 -14.846 1.00 94.44 174 PHE A N 1
ATOM 1394 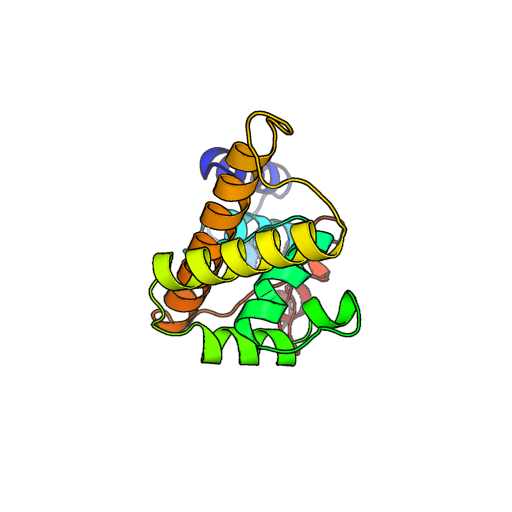C CA . PHE A 1 174 ? 8.265 -8.906 -15.828 1.00 94.44 174 PHE A CA 1
ATOM 1395 C C . PHE A 1 174 ? 9.263 -8.277 -16.812 1.00 94.44 174 PHE A C 1
ATOM 1397 O O . PHE A 1 174 ? 8.934 -8.070 -17.975 1.00 94.44 174 PHE A O 1
ATOM 1404 N N . LEU A 1 175 ? 10.476 -7.944 -16.362 1.00 95.12 175 LEU A N 1
ATOM 1405 C CA . LEU A 1 175 ? 11.496 -7.381 -17.247 1.00 95.12 175 LEU A CA 1
ATOM 1406 C C . LEU A 1 175 ? 12.223 -8.445 -18.080 1.00 95.12 175 LEU A C 1
ATOM 1408 O O . LEU A 1 175 ? 12.820 -8.101 -19.095 1.00 95.12 175 LEU A O 1
ATOM 1412 N N . ARG A 1 176 ? 12.230 -9.716 -17.677 1.00 89.69 176 ARG A N 1
ATOM 1413 C CA . ARG A 1 176 ? 13.090 -10.740 -18.301 1.00 89.69 176 ARG A CA 1
ATOM 1414 C C . ARG A 1 176 ? 12.338 -11.791 -19.111 1.00 89.69 176 ARG A C 1
ATOM 1416 O O . ARG A 1 176 ? 12.982 -12.451 -19.927 1.00 89.69 176 ARG A O 1
ATOM 1423 N N . ASP A 1 177 ? 11.034 -11.919 -18.894 1.00 80.25 177 ASP A N 1
ATOM 1424 C CA . ASP A 1 177 ? 10.132 -12.841 -19.594 1.00 80.25 177 ASP A CA 1
ATOM 1425 C C . ASP A 1 177 ? 9.309 -12.117 -20.675 1.00 80.25 177 ASP A C 1
ATOM 1427 O O . ASP A 1 177 ? 9.054 -12.746 -21.731 1.00 80.25 177 ASP A O 1
#

Secondary structure (DSSP, 8-state):
--HHHHHHHHHHHHHHS---TTS-HHHHHHHSTTHHHHHHHHHHHH-S------HHHHHHHHHHHHTS---STTGGGSHHHHHHHHHHHTT--HHHHHHHHHHHHHHHHHHTT----TTT-TTHHHHHHHHHHHHHHHHHHHHHHHHTT----B--TTS-GGG-EETTEEHHHHHH-

Sequence (177 aa):
MFAIDAEAELLDWMDANPSDASIPALEALQSSDNGEEGLLRLMRWASPGHWEVWEGRAFLYLEEAIQREVEDIHELYTETVWADVQVRLQGMAPEEYAERVVLNWMNRRVALGETIEETQDPKIVPTYEAHQRAATSLVHTVNRANEETLAFVLGREHLEASKWGFGAWNLTAFLRD

Radius of gyration: 18.74 Å; chains: 1; bounding box: 41×31×58 Å

Foldseek 3Di:
DPLVVLVVQLVVVCVVQPDDPPDDPLVSLLPTPQSLSNVVSVCVNPPPADADDDLVCLQLQLCLQLVHGDPDSVSSQALVSVVSSLVRLAPPQLQVSLVSSLVSVVVVCVVVVHDCDCVVPVCNVVVSVVSSVNSSRSSSRSHSCVVDVDDDWDDDPPDRSQPIGHHPDGSVNVSPD